Protein AF-A0AAW6RK07-F1 (afdb_monomer)

Organism: NCBI:txid3040346

Solvent-accessible surface area (backbone atoms only — not comparable to full-atom values): 6761 Å² total; per-residue (Å²): 140,88,87,86,73,62,69,72,60,38,51,48,58,51,49,52,55,50,52,54,49,49,47,38,41,78,73,67,64,26,45,81,47,91,71,74,58,63,42,49,58,70,42,35,43,75,68,59,44,40,85,84,46,55,89,81,49,53,77,46,78,77,80,94,64,94,70,90,70,77,66,28,27,45,43,83,47,64,61,40,56,61,61,48,72,57,64,94,61,86,77,60,72,88,67,55,85,80,45,76,42,65,90,70,86,101

Secondary structure (DSSP, 8-state):
------THHHHHHHHHHHHHHHHHHHTS-PEE----SEEEHHHHHHTT-TTTTGGGS-EE--TT--S-PPPEEE-SSTHHHHHGGGTT----GGGPSP-EE-----

Foldseek 3Di:
DDDDDDDPRVVVVVVVLVVVVCCCVVPVPADEDDFDQKDAVVLCVVVPCPDPPPVVWAWDDDPDDDDDDGTMTGDPDPCSRVVCVQPPHDDDPVCPPHHHDYDDDD

Sequence (106 aa):
RFAFLRGPAARLHRALAQFMLDVQTQQHGYTECYTPYIVNDRALRGTGQLPKFEADLFAARKGGQEGQAEPMYLIPTAEVPLTNYVQGEILAEASLPLKLTAHSPC

pLDDT: mean 93.74, std 9.03, range [56.56, 98.88]

Mean predicted aligned error: 4.02 Å

Structure (mmCIF, N/CA/C/O backbone):
data_AF-A0AAW6RK07-F1
#
_entry.id   AF-A0AAW6RK07-F1
#
loop_
_atom_site.group_PDB
_atom_site.id
_atom_site.type_symbol
_atom_site.label_atom_id
_atom_site.label_alt_id
_atom_site.label_comp_id
_atom_site.label_asym_id
_atom_site.label_entity_id
_atom_site.label_seq_id
_atom_site.pdbx_PDB_ins_code
_atom_site.Cartn_x
_atom_site.Cartn_y
_atom_site.Cartn_z
_atom_site.occupancy
_atom_site.B_iso_or_equiv
_atom_site.auth_seq_id
_atom_site.auth_comp_id
_atom_site.auth_asym_id
_atom_site.auth_atom_id
_atom_site.pdbx_PDB_model_num
ATOM 1 N N . ARG A 1 1 ? 17.563 7.960 -6.643 1.00 90.75 1 ARG A N 1
ATOM 2 C CA . ARG A 1 1 ? 18.078 6.934 -7.591 1.00 90.75 1 ARG A CA 1
ATOM 3 C C . ARG A 1 1 ? 16.866 6.411 -8.354 1.00 90.75 1 ARG A C 1
ATOM 5 O O . ARG A 1 1 ? 15.865 6.192 -7.697 1.00 90.75 1 ARG A O 1
ATOM 12 N N . PHE A 1 2 ? 16.913 6.268 -9.680 1.00 96.44 2 PHE A N 1
ATOM 13 C CA . PHE A 1 2 ? 15.741 5.914 -10.502 1.00 96.44 2 PHE A CA 1
ATOM 14 C C . PHE A 1 2 ? 16.086 4.807 -11.504 1.00 96.44 2 PHE A C 1
ATOM 16 O O . PHE A 1 2 ? 17.258 4.636 -11.840 1.00 96.44 2 PHE A O 1
ATOM 23 N N . ALA A 1 3 ? 15.074 4.083 -11.989 1.00 97.38 3 ALA A N 1
ATOM 24 C CA . ALA A 1 3 ? 15.208 3.042 -13.007 1.00 97.38 3 ALA A CA 1
ATOM 25 C C . ALA A 1 3 ? 14.138 3.195 -14.098 1.00 97.38 3 ALA A C 1
ATOM 27 O O . ALA A 1 3 ? 13.037 3.675 -13.836 1.00 97.38 3 ALA A O 1
ATOM 28 N N . PHE A 1 4 ? 14.460 2.758 -15.318 1.00 98.12 4 PHE A N 1
ATOM 29 C CA . PHE A 1 4 ? 13.539 2.738 -16.454 1.00 98.12 4 PHE A CA 1
ATOM 30 C C . PHE A 1 4 ? 13.479 1.323 -17.036 1.00 98.12 4 PHE A C 1
ATOM 32 O O . PHE A 1 4 ? 14.480 0.808 -17.535 1.00 98.12 4 PHE A O 1
ATOM 39 N N . LEU A 1 5 ? 12.310 0.684 -16.963 1.00 98.31 5 LEU A N 1
ATOM 40 C CA . LEU A 1 5 ? 12.091 -0.681 -17.445 1.00 98.31 5 LEU A CA 1
ATOM 41 C C . LEU A 1 5 ? 11.244 -0.666 -18.721 1.00 98.31 5 LEU A C 1
ATOM 43 O O . LEU A 1 5 ? 10.272 0.079 -18.820 1.00 98.31 5 LEU A O 1
ATOM 47 N N . ARG A 1 6 ? 11.567 -1.538 -19.683 1.00 98.50 6 ARG A N 1
ATOM 48 C CA . ARG A 1 6 ? 10.778 -1.723 -20.913 1.00 98.50 6 ARG A CA 1
ATOM 49 C C . ARG A 1 6 ? 10.675 -3.191 -21.319 1.00 98.50 6 ARG A C 1
ATOM 51 O O . ARG A 1 6 ? 11.515 -4.008 -20.943 1.00 98.50 6 ARG A O 1
ATOM 58 N N . GLY A 1 7 ? 9.662 -3.519 -22.119 1.00 98.56 7 GLY A N 1
ATOM 59 C CA . GLY A 1 7 ? 9.488 -4.857 -22.687 1.00 98.56 7 GLY A CA 1
ATOM 60 C C . GLY A 1 7 ? 9.300 -5.952 -21.620 1.00 98.56 7 GLY A C 1
ATOM 61 O O . GLY A 1 7 ? 8.613 -5.717 -20.621 1.00 98.56 7 GLY A O 1
ATOM 62 N N . PRO A 1 8 ? 9.895 -7.147 -21.803 1.00 98.69 8 PRO A N 1
ATOM 63 C CA . PRO A 1 8 ? 9.715 -8.280 -20.893 1.00 98.69 8 PRO A CA 1
ATOM 64 C C . PRO A 1 8 ? 10.077 -7.998 -19.427 1.00 98.69 8 PRO A C 1
ATOM 66 O O . PRO A 1 8 ? 9.402 -8.506 -18.538 1.00 98.69 8 PRO A O 1
ATOM 69 N N . ALA A 1 9 ? 11.072 -7.145 -19.157 1.00 98.62 9 ALA A N 1
ATOM 70 C CA . ALA A 1 9 ? 11.462 -6.793 -17.789 1.00 98.62 9 ALA A CA 1
ATOM 71 C C . ALA A 1 9 ? 10.369 -5.994 -17.054 1.00 98.62 9 ALA A C 1
ATOM 73 O O . ALA A 1 9 ? 10.019 -6.316 -15.922 1.00 98.62 9 ALA A O 1
ATOM 74 N N . ALA A 1 10 ? 9.764 -5.001 -17.720 1.00 98.75 10 ALA A N 1
ATOM 75 C CA . ALA A 1 10 ? 8.635 -4.251 -17.160 1.00 98.75 10 ALA A CA 1
ATOM 76 C C . ALA A 1 10 ? 7.400 -5.147 -16.959 1.00 98.75 10 ALA A C 1
ATOM 78 O O . ALA A 1 10 ? 6.678 -5.014 -15.969 1.00 98.75 10 ALA A O 1
ATOM 79 N N . ARG A 1 11 ? 7.171 -6.099 -17.877 1.00 98.75 11 ARG A N 1
ATOM 80 C CA . ARG A 1 11 ? 6.104 -7.099 -17.736 1.00 98.75 11 ARG A CA 1
ATOM 81 C C . ARG A 1 11 ? 6.331 -7.989 -16.515 1.00 98.75 11 ARG A C 1
ATOM 83 O O . ARG A 1 11 ? 5.378 -8.212 -15.778 1.00 98.75 11 ARG A O 1
ATOM 90 N N . LEU A 1 12 ? 7.556 -8.470 -16.301 1.00 98.81 12 LEU A N 1
ATOM 91 C CA . LEU A 1 12 ? 7.898 -9.301 -15.146 1.00 98.81 12 LEU A CA 1
ATOM 92 C C . LEU A 1 12 ? 7.738 -8.532 -13.829 1.00 98.81 12 LEU A C 1
ATOM 94 O O . LEU A 1 12 ? 7.127 -9.060 -12.908 1.00 98.81 12 LEU A O 1
ATOM 98 N N . HIS A 1 13 ? 8.197 -7.277 -13.766 1.00 98.81 13 HIS A N 1
ATOM 99 C CA . HIS A 1 13 ? 7.987 -6.406 -12.602 1.00 98.81 13 HIS A CA 1
ATOM 100 C C . HIS A 1 13 ? 6.500 -6.318 -12.226 1.00 98.81 13 HIS A C 1
ATOM 102 O O . HIS A 1 13 ? 6.127 -6.551 -11.079 1.00 98.81 13 HIS A O 1
ATOM 108 N N . ARG A 1 14 ? 5.627 -6.048 -13.207 1.00 98.81 14 ARG A N 1
ATOM 109 C CA . ARG A 1 14 ? 4.176 -6.033 -12.981 1.00 98.81 14 ARG A CA 1
ATOM 110 C C . ARG A 1 14 ? 3.638 -7.406 -12.573 1.00 98.81 14 ARG A C 1
ATOM 112 O O . ARG A 1 14 ? 2.831 -7.472 -11.659 1.00 98.81 14 ARG A O 1
ATOM 119 N N . ALA A 1 15 ? 4.068 -8.487 -13.225 1.00 98.75 15 ALA A N 1
ATOM 120 C CA . ALA A 1 15 ? 3.594 -9.838 -12.919 1.00 98.75 15 ALA A CA 1
ATOM 121 C C . ALA A 1 15 ? 3.927 -10.267 -11.481 1.00 98.75 15 ALA A C 1
ATOM 123 O O . ALA A 1 15 ? 3.087 -10.877 -10.830 1.00 98.75 15 ALA A O 1
ATOM 124 N N . LEU A 1 16 ? 5.109 -9.902 -10.973 1.00 98.88 16 LEU A N 1
ATOM 125 C CA . LEU A 1 16 ? 5.496 -10.161 -9.584 1.00 98.88 16 LEU A CA 1
ATOM 126 C C . LEU A 1 16 ? 4.569 -9.449 -8.596 1.00 98.88 16 LEU A C 1
ATOM 128 O O . LEU A 1 16 ? 4.063 -10.091 -7.682 1.00 98.88 16 LEU A O 1
ATOM 132 N N . ALA A 1 17 ? 4.297 -8.158 -8.807 1.00 98.75 17 ALA A N 1
ATOM 133 C CA . ALA A 1 17 ? 3.385 -7.401 -7.950 1.00 98.75 17 ALA A CA 1
ATOM 134 C C . ALA A 1 17 ? 1.963 -7.990 -7.943 1.00 98.75 17 ALA A C 1
ATOM 136 O O . ALA A 1 17 ? 1.355 -8.112 -6.884 1.00 98.75 17 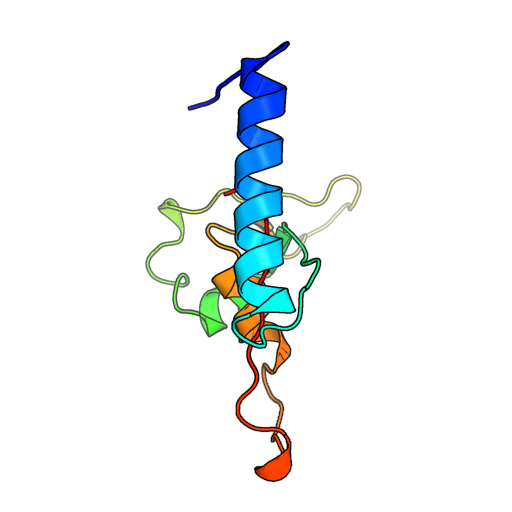ALA A O 1
ATOM 137 N N . GLN A 1 18 ? 1.448 -8.388 -9.111 1.00 98.88 18 GLN A N 1
ATOM 138 C CA . GLN A 1 18 ? 0.126 -9.019 -9.221 1.00 98.88 18 GLN A CA 1
ATOM 139 C C . GLN A 1 18 ? 0.082 -10.372 -8.505 1.00 98.88 18 GLN A C 1
ATOM 141 O O . GLN A 1 18 ? -0.805 -10.594 -7.695 1.00 98.88 18 GLN A O 1
ATOM 146 N N . PHE A 1 19 ? 1.087 -11.229 -8.716 1.00 98.81 19 PHE A N 1
ATOM 147 C CA . PHE A 1 19 ? 1.193 -12.508 -8.010 1.00 98.81 19 PHE A CA 1
ATOM 148 C C . PHE A 1 19 ? 1.219 -12.328 -6.485 1.00 98.81 19 PHE A C 1
ATOM 150 O O . PHE A 1 19 ? 0.543 -13.058 -5.766 1.00 98.81 19 PHE A O 1
ATOM 157 N N . MET A 1 20 ? 1.982 -11.351 -5.986 1.00 98.88 20 MET A N 1
ATOM 158 C CA . MET A 1 20 ? 2.046 -11.062 -4.552 1.00 98.88 20 MET A CA 1
ATOM 159 C C . MET A 1 20 ? 0.682 -10.641 -4.001 1.00 98.88 20 MET A C 1
ATOM 161 O O . MET A 1 20 ? 0.273 -11.173 -2.972 1.00 98.88 20 MET A O 1
ATOM 165 N N . LEU A 1 21 ? -0.025 -9.730 -4.677 1.00 98.75 21 LEU A N 1
ATOM 166 C CA . LEU A 1 21 ? -1.369 -9.312 -4.270 1.00 98.75 21 LEU A CA 1
ATOM 167 C C . LEU A 1 21 ? -2.348 -10.487 -4.280 1.00 98.75 21 LEU A C 1
ATOM 169 O O . LEU A 1 21 ? -2.993 -10.727 -3.264 1.00 98.75 21 LEU A O 1
ATOM 173 N N . ASP A 1 22 ? -2.386 -11.263 -5.366 1.00 98.88 22 ASP A N 1
ATOM 174 C CA . ASP A 1 22 ? -3.268 -12.425 -5.509 1.00 98.88 22 ASP A CA 1
ATOM 175 C C . ASP A 1 22 ? -3.064 -13.442 -4.383 1.00 98.88 22 ASP A C 1
ATOM 177 O O . ASP A 1 22 ? -4.028 -13.945 -3.809 1.00 98.88 22 ASP A O 1
ATOM 181 N N . VAL A 1 23 ? -1.814 -13.729 -4.010 1.00 98.88 23 VAL A N 1
ATOM 182 C CA . VAL A 1 23 ? -1.524 -14.635 -2.890 1.00 98.88 23 VAL A CA 1
ATOM 183 C C . VAL A 1 23 ? -2.077 -14.076 -1.578 1.00 98.88 23 VAL A C 1
ATOM 185 O O . VAL A 1 23 ? -2.744 -14.797 -0.833 1.00 98.88 23 VAL A O 1
ATOM 188 N N . GLN A 1 24 ? -1.843 -12.795 -1.282 1.00 98.88 24 GLN A N 1
ATOM 189 C CA . GLN A 1 24 ? -2.304 -12.212 -0.020 1.00 98.88 24 GLN A CA 1
ATOM 190 C C . GLN A 1 24 ? -3.832 -12.140 0.065 1.00 98.88 24 GLN A C 1
ATOM 192 O O . GLN A 1 24 ? -4.402 -12.426 1.122 1.00 98.88 24 GLN A O 1
ATOM 197 N N . THR A 1 25 ? -4.501 -11.794 -1.033 1.00 98.75 25 THR A N 1
ATOM 198 C CA . THR A 1 25 ? -5.952 -11.578 -1.053 1.00 98.75 25 THR A CA 1
ATOM 199 C C . THR A 1 25 ? -6.726 -12.883 -1.166 1.00 98.75 25 THR A C 1
ATOM 201 O O . THR A 1 25 ? -7.664 -13.108 -0.403 1.00 98.75 25 THR A O 1
ATOM 204 N N . GLN A 1 26 ? -6.305 -13.790 -2.048 1.00 98.75 26 GLN A N 1
ATOM 205 C CA . GLN A 1 26 ? -7.042 -15.024 -2.330 1.00 98.75 26 GLN A CA 1
ATOM 206 C C . GLN A 1 26 ? -6.723 -16.147 -1.338 1.00 98.75 26 GLN A C 1
ATOM 208 O O . GLN A 1 26 ? -7.554 -17.029 -1.138 1.00 98.75 26 GLN A O 1
ATOM 213 N N . GLN A 1 27 ? -5.533 -16.142 -0.723 1.00 98.69 27 GLN A N 1
ATOM 214 C CA . GLN A 1 27 ? -5.077 -17.256 0.123 1.00 98.69 27 GLN A CA 1
ATOM 215 C C . GLN A 1 27 ? -4.861 -16.853 1.580 1.00 98.69 27 GLN A C 1
ATOM 217 O O . GLN A 1 27 ? -5.121 -17.649 2.479 1.00 98.69 27 GLN A O 1
ATOM 222 N N . HIS A 1 28 ? -4.400 -15.628 1.844 1.00 98.75 28 HIS A N 1
ATOM 223 C CA . HIS A 1 28 ? -4.089 -15.192 3.207 1.00 98.75 28 HIS A CA 1
ATOM 224 C C . HIS A 1 28 ? -5.163 -14.296 3.830 1.00 98.75 28 HIS A C 1
ATOM 226 O O . HIS A 1 28 ? -5.013 -13.912 4.988 1.00 98.75 28 HIS A O 1
ATOM 232 N N . GLY A 1 29 ? -6.253 -13.981 3.127 1.00 98.38 29 GLY A N 1
ATOM 233 C CA . GLY A 1 29 ? -7.382 -13.228 3.683 1.00 98.38 29 GLY A CA 1
ATOM 234 C C . GLY A 1 29 ? -7.064 -11.763 3.987 1.00 98.38 29 GLY A C 1
ATOM 235 O O . GLY A 1 29 ? -7.568 -11.226 4.971 1.00 98.38 29 GLY A O 1
ATOM 236 N N . TYR A 1 30 ? -6.187 -11.138 3.200 1.00 98.88 30 TYR A N 1
ATOM 237 C CA . TYR A 1 30 ? -6.003 -9.688 3.217 1.00 98.88 30 TYR A CA 1
ATOM 238 C C . TYR A 1 30 ? -7.008 -9.004 2.287 1.00 98.88 30 TYR A C 1
ATOM 240 O O . TYR A 1 30 ? -7.255 -9.459 1.175 1.00 98.88 30 TYR A O 1
ATOM 248 N N . THR A 1 31 ? -7.532 -7.864 2.713 1.00 98.75 31 THR A N 1
ATOM 249 C CA . THR A 1 31 ? -8.311 -6.959 1.870 1.00 98.75 31 THR A CA 1
ATOM 250 C C . THR A 1 31 ? -7.361 -6.067 1.081 1.00 98.75 31 THR A C 1
ATOM 252 O O . THR A 1 31 ? -6.498 -5.402 1.657 1.00 98.75 31 THR A O 1
ATOM 255 N N . GLU A 1 32 ? -7.516 -6.044 -0.240 1.00 98.75 32 GLU A N 1
ATOM 256 C CA . GLU A 1 32 ? -6.744 -5.158 -1.109 1.00 98.75 32 GLU A CA 1
ATOM 257 C C . GLU A 1 32 ? -7.208 -3.706 -0.966 1.00 98.75 32 GLU A C 1
ATOM 259 O O . GLU A 1 32 ? -8.405 -3.416 -0.945 1.00 98.75 32 GLU A O 1
ATOM 264 N N . CYS A 1 33 ? -6.259 -2.779 -0.873 1.00 98.62 33 CYS A N 1
ATOM 265 C CA . CYS A 1 33 ? -6.519 -1.353 -0.746 1.00 98.62 33 CYS A CA 1
ATOM 266 C C . CYS A 1 33 ? -5.688 -0.562 -1.755 1.00 98.62 33 CYS A C 1
ATOM 268 O O . CYS A 1 33 ? -4.477 -0.746 -1.877 1.00 98.62 33 CYS A O 1
ATOM 270 N N . TYR A 1 34 ? -6.330 0.394 -2.420 1.00 98.44 34 TYR A N 1
ATOM 271 C CA . TYR A 1 34 ? -5.638 1.447 -3.153 1.00 98.44 34 TYR A CA 1
ATOM 272 C C . TYR A 1 34 ? -5.503 2.673 -2.247 1.00 98.44 34 TYR A C 1
ATOM 274 O O . TYR A 1 34 ? -6.507 3.218 -1.787 1.00 98.44 34 TYR A O 1
ATOM 282 N N . THR A 1 35 ? -4.271 3.094 -1.963 1.00 97.69 35 THR A N 1
ATOM 283 C CA . THR A 1 35 ? -3.976 4.126 -0.959 1.00 97.69 35 THR A CA 1
ATOM 284 C C . THR A 1 35 ? -3.356 5.386 -1.572 1.00 97.69 35 THR A C 1
ATOM 286 O O . THR A 1 35 ? -2.732 5.318 -2.634 1.00 97.69 35 THR A O 1
ATOM 289 N N . PRO A 1 36 ? -3.490 6.559 -0.922 1.00 97.00 36 PRO A N 1
ATOM 290 C CA . PRO A 1 36 ? -2.770 7.761 -1.331 1.00 97.00 36 PRO A CA 1
ATOM 291 C C . PRO A 1 36 ? -1.251 7.585 -1.212 1.00 97.00 36 PRO A C 1
ATOM 293 O O . PRO A 1 36 ? -0.758 7.075 -0.209 1.00 97.00 36 PRO A O 1
ATOM 296 N N . TYR A 1 37 ? -0.503 8.081 -2.202 1.00 97.25 37 TYR A N 1
ATOM 297 C CA . TYR A 1 37 ? 0.969 8.099 -2.163 1.00 97.25 37 TYR A CA 1
ATOM 298 C C . TYR A 1 37 ? 1.541 9.390 -1.584 1.00 97.25 37 TYR A C 1
ATOM 300 O O . TYR A 1 37 ? 2.744 9.475 -1.367 1.00 97.25 37 TYR A O 1
ATOM 308 N N . ILE A 1 38 ? 0.690 10.391 -1.352 1.00 95.81 38 ILE A N 1
ATOM 309 C CA . ILE A 1 38 ? 1.047 11.639 -0.687 1.00 95.81 38 ILE A CA 1
ATOM 310 C C . 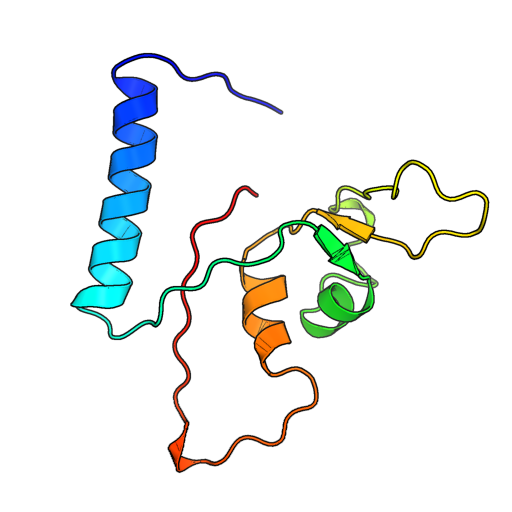ILE A 1 38 ? 0.189 11.753 0.571 1.00 95.81 38 ILE A C 1
ATOM 312 O O . ILE A 1 38 ? -1.037 11.653 0.488 1.00 95.81 38 ILE A O 1
ATOM 316 N N . VAL A 1 39 ? 0.826 11.972 1.716 1.00 95.06 39 VAL A N 1
ATOM 317 C CA . VAL A 1 39 ? 0.183 12.070 3.032 1.00 95.06 39 VAL A CA 1
ATOM 318 C C . VAL A 1 39 ? 0.617 13.338 3.763 1.00 95.06 39 VAL A C 1
ATOM 320 O O . VAL A 1 39 ? 1.657 13.920 3.453 1.00 95.06 39 VAL A O 1
ATOM 323 N N . ASN A 1 40 ? -0.186 13.765 4.734 1.00 93.19 40 ASN A N 1
ATOM 324 C CA . ASN A 1 40 ? 0.161 14.868 5.628 1.00 93.19 40 ASN A CA 1
ATOM 325 C C . ASN A 1 40 ? 1.095 14.405 6.762 1.00 93.19 40 ASN A C 1
ATOM 327 O O . ASN A 1 40 ? 1.332 13.210 6.965 1.00 93.19 40 ASN A O 1
ATOM 331 N N . ASP A 1 41 ? 1.615 15.362 7.528 1.00 92.75 41 ASP A N 1
ATOM 332 C CA . ASP A 1 41 ? 2.501 15.086 8.662 1.00 92.75 41 ASP A CA 1
ATOM 333 C C . ASP A 1 41 ? 1.812 14.268 9.771 1.00 92.75 41 ASP A C 1
ATOM 335 O O . ASP A 1 41 ? 2.448 13.424 10.405 1.00 92.75 41 ASP A O 1
ATOM 339 N N . ARG A 1 42 ? 0.503 14.463 9.978 1.00 93.75 42 ARG A N 1
ATOM 340 C CA . ARG A 1 42 ? -0.295 13.719 10.962 1.00 93.75 42 ARG A CA 1
ATOM 341 C C . ARG A 1 42 ? -0.232 12.209 10.732 1.00 93.75 42 ARG A C 1
ATOM 343 O O . ARG A 1 42 ? -0.083 11.470 11.705 1.00 93.75 42 ARG A O 1
ATOM 350 N N . ALA A 1 43 ? -0.311 11.753 9.482 1.00 94.88 43 ALA A N 1
ATOM 351 C CA . ALA A 1 43 ? -0.201 10.331 9.159 1.00 94.88 43 ALA A CA 1
ATOM 352 C C . ALA A 1 43 ? 1.189 9.774 9.519 1.00 94.88 43 ALA A C 1
ATOM 354 O O . ALA A 1 43 ? 1.297 8.735 10.167 1.00 94.88 43 ALA A O 1
ATOM 355 N N . LEU A 1 44 ? 2.254 10.507 9.179 1.00 95.25 44 LEU A N 1
ATOM 356 C CA . LEU A 1 44 ? 3.644 10.117 9.455 1.00 95.25 44 LEU A CA 1
ATOM 357 C C . LEU A 1 44 ? 4.008 10.144 10.942 1.00 95.25 44 LEU A C 1
ATOM 359 O O . LEU A 1 44 ? 4.883 9.401 11.380 1.00 95.25 44 LEU A O 1
ATOM 363 N N . ARG A 1 45 ? 3.353 10.994 11.737 1.00 95.00 45 ARG A N 1
ATOM 364 C CA . ARG A 1 45 ? 3.452 10.942 13.204 1.00 95.00 45 ARG A CA 1
ATOM 365 C C . ARG A 1 45 ? 2.739 9.710 13.756 1.00 95.00 45 ARG A C 1
ATOM 367 O O . ARG A 1 45 ? 3.247 9.097 14.687 1.00 95.00 45 ARG A O 1
ATOM 374 N N . GLY A 1 46 ? 1.602 9.334 13.164 1.00 93.50 46 GLY A N 1
ATOM 375 C CA . GLY A 1 46 ? 0.829 8.149 13.548 1.00 93.50 46 GLY A CA 1
ATOM 376 C C . GLY A 1 46 ? 1.614 6.840 13.429 1.00 93.50 46 GLY A C 1
ATOM 377 O O . GLY A 1 46 ? 1.466 5.967 14.276 1.00 93.50 46 GLY A O 1
ATOM 378 N N . THR A 1 47 ? 2.494 6.735 12.431 1.00 95.81 47 THR A N 1
ATOM 379 C CA . THR A 1 47 ? 3.361 5.563 12.194 1.00 95.81 47 THR A CA 1
ATOM 380 C C . THR A 1 47 ? 4.830 5.779 12.587 1.00 95.81 47 THR A C 1
ATOM 382 O O . THR A 1 47 ? 5.674 4.926 12.331 1.00 95.81 47 THR A O 1
ATOM 385 N N . GLY A 1 48 ? 5.155 6.896 13.246 1.00 93.69 48 GLY A N 1
ATOM 386 C CA . GLY A 1 48 ? 6.450 7.116 13.900 1.00 93.69 48 GLY A CA 1
ATOM 387 C C . GLY A 1 48 ? 7.605 7.606 13.018 1.00 93.69 48 GLY A C 1
ATOM 388 O O . GLY A 1 48 ? 8.720 7.759 13.522 1.00 93.69 48 GLY A O 1
ATOM 389 N N . GLN A 1 49 ? 7.384 7.900 11.733 1.00 92.81 49 GLN A N 1
ATOM 390 C CA . GLN A 1 49 ? 8.412 8.497 10.867 1.00 92.81 49 GLN A CA 1
ATOM 391 C C . GLN A 1 49 ? 8.751 9.918 11.330 1.00 92.81 49 GLN A C 1
ATOM 393 O O . GLN A 1 49 ? 9.919 10.293 11.419 1.00 92.81 49 GLN A O 1
ATOM 398 N N . LEU A 1 50 ? 7.739 10.706 11.692 1.00 92.69 50 LEU A N 1
ATOM 399 C CA . LEU A 1 50 ? 7.942 12.028 12.281 1.00 92.69 50 LEU A CA 1
ATOM 400 C C . LEU A 1 50 ? 7.862 11.979 13.813 1.00 92.69 50 LEU A C 1
ATOM 402 O O . LEU A 1 50 ? 7.054 11.231 14.363 1.00 92.69 50 LEU A O 1
ATOM 406 N N . PRO A 1 51 ? 8.655 12.811 14.520 1.00 91.69 51 PRO A N 1
ATOM 407 C CA . PRO A 1 51 ? 9.508 13.890 13.992 1.00 91.69 51 PRO A CA 1
ATOM 408 C C . PRO A 1 51 ? 10.951 13.479 13.635 1.00 91.69 51 PRO A C 1
ATOM 410 O O . PRO A 1 51 ? 11.716 14.311 13.165 1.00 91.69 51 PRO A O 1
ATOM 413 N N . LYS A 1 52 ? 11.370 12.237 13.902 1.00 89.50 52 LYS A N 1
ATOM 414 C CA . LYS A 1 52 ? 12.798 11.872 13.920 1.00 89.50 52 LYS A CA 1
ATOM 415 C C . LYS A 1 52 ? 13.420 11.649 12.535 1.00 89.50 52 LYS A C 1
ATOM 417 O O . LYS A 1 52 ? 14.603 11.927 12.366 1.00 89.50 52 LYS A O 1
ATOM 422 N N . PHE A 1 53 ? 12.649 11.147 11.574 1.00 90.25 53 PHE A N 1
ATOM 423 C CA . PHE A 1 53 ? 13.139 10.678 10.272 1.00 90.25 53 PHE A CA 1
ATOM 424 C C . PHE A 1 53 ? 12.682 11.574 9.112 1.00 90.25 53 PHE A C 1
ATOM 426 O O . PHE A 1 53 ? 12.498 11.111 7.993 1.00 90.25 53 PHE A O 1
ATOM 433 N N . GLU A 1 54 ? 12.490 12.873 9.363 1.00 88.50 54 GLU A N 1
ATOM 434 C CA . GLU A 1 54 ? 12.038 13.826 8.337 1.00 88.50 54 GLU A CA 1
ATOM 435 C C . GLU A 1 54 ? 12.991 13.896 7.134 1.00 88.50 54 GLU A C 1
ATOM 437 O O . GLU A 1 54 ? 12.544 13.971 5.993 1.00 88.50 54 GLU A O 1
ATOM 442 N N . ALA A 1 55 ? 14.302 13.806 7.378 1.00 88.62 55 ALA A N 1
ATOM 443 C CA . ALA A 1 55 ? 15.325 13.862 6.333 1.00 88.62 55 ALA A CA 1
ATOM 444 C C . ALA A 1 55 ? 15.282 12.674 5.352 1.00 88.62 55 ALA A C 1
ATOM 446 O O . ALA A 1 55 ? 15.818 12.784 4.249 1.00 88.62 55 ALA A O 1
ATOM 447 N N . ASP A 1 56 ? 14.638 11.567 5.734 1.00 89.12 56 ASP A N 1
ATOM 448 C CA . ASP A 1 56 ? 14.487 10.377 4.892 1.00 89.12 56 ASP A CA 1
ATOM 449 C C . ASP A 1 56 ? 13.259 10.472 3.964 1.00 89.12 56 ASP A C 1
ATOM 451 O O . ASP A 1 56 ? 13.054 9.613 3.106 1.00 89.12 56 ASP A O 1
ATOM 455 N N . LEU A 1 57 ? 12.433 11.515 4.115 1.00 90.50 57 LEU A N 1
ATOM 456 C CA . LEU A 1 57 ? 11.184 11.695 3.379 1.00 90.50 57 LEU A CA 1
ATOM 457 C C . LEU A 1 57 ? 11.337 12.669 2.207 1.00 90.50 57 LEU A C 1
ATOM 459 O O . LEU A 1 57 ? 12.009 13.697 2.288 1.00 90.50 57 LEU A O 1
ATOM 463 N N . PHE A 1 58 ? 10.611 12.401 1.121 1.00 92.62 58 PHE A N 1
ATOM 464 C CA . PHE A 1 58 ? 10.453 13.365 0.034 1.00 92.62 58 PHE A CA 1
ATOM 465 C C . PHE A 1 58 ? 9.240 14.262 0.294 1.00 92.62 58 PHE A C 1
ATOM 467 O O . PHE A 1 58 ? 8.094 13.822 0.183 1.00 92.62 58 PHE A O 1
ATOM 474 N N . ALA A 1 59 ? 9.485 15.537 0.601 1.00 90.56 59 ALA A N 1
ATOM 475 C CA . ALA A 1 59 ? 8.427 16.533 0.739 1.00 90.56 59 ALA A CA 1
ATOM 476 C C . ALA A 1 59 ? 7.783 16.858 -0.621 1.00 90.56 59 ALA A C 1
ATOM 478 O O . ALA A 1 59 ? 8.464 17.137 -1.611 1.00 90.56 59 ALA A O 1
ATOM 479 N N . ALA A 1 60 ? 6.456 16.870 -0.653 1.00 86.31 60 ALA A N 1
ATOM 480 C CA . ALA A 1 60 ? 5.644 17.300 -1.777 1.00 86.31 60 ALA A CA 1
ATOM 481 C C . ALA A 1 60 ? 5.039 18.676 -1.474 1.00 86.31 60 ALA A C 1
ATOM 483 O O . ALA A 1 60 ? 4.514 18.922 -0.391 1.00 86.31 60 ALA A O 1
ATOM 484 N N . ARG A 1 61 ? 5.080 19.588 -2.448 1.00 81.25 61 ARG A N 1
ATOM 485 C CA . ARG A 1 61 ? 4.379 20.874 -2.357 1.00 81.25 61 ARG A CA 1
ATOM 486 C C . ARG A 1 61 ? 3.154 20.839 -3.252 1.00 81.25 61 ARG A C 1
ATOM 488 O O . ARG A 1 61 ? 3.254 20.494 -4.428 1.00 81.25 61 ARG A O 1
ATOM 495 N N . LYS A 1 62 ? 2.001 21.217 -2.706 1.00 72.19 62 LYS A N 1
ATOM 496 C CA . LYS A 1 62 ? 0.774 21.368 -3.488 1.00 72.19 62 LYS A CA 1
ATOM 497 C C . LYS A 1 62 ? 0.933 22.556 -4.444 1.00 72.19 62 LYS A C 1
ATOM 499 O O . LYS A 1 62 ? 1.072 23.692 -4.002 1.00 72.19 62 LYS A O 1
ATOM 504 N N . GLY A 1 63 ? 0.955 22.292 -5.749 1.00 71.44 63 GLY A N 1
ATOM 505 C CA . GLY A 1 63 ? 1.017 23.343 -6.768 1.00 71.44 63 GLY A CA 1
ATOM 506 C C . GLY A 1 63 ? -0.293 24.135 -6.853 1.00 71.44 63 GLY A C 1
ATOM 507 O O . GLY A 1 63 ? -1.368 23.570 -6.663 1.00 71.44 63 GLY A O 1
ATOM 508 N N . GLY A 1 64 ? -0.207 25.435 -7.153 1.00 68.81 64 GLY A N 1
ATOM 509 C CA . GLY A 1 64 ? -1.373 26.281 -7.451 1.00 68.81 64 GLY A CA 1
ATOM 510 C C . GLY A 1 64 ? -2.121 26.874 -6.250 1.00 68.81 64 GLY A C 1
ATOM 511 O O . GLY A 1 64 ? -3.168 27.478 -6.452 1.00 68.81 64 GLY A O 1
ATOM 512 N N . GLN A 1 65 ? -1.617 26.731 -5.020 1.00 59.25 65 GLN A N 1
ATOM 513 C CA . GLN A 1 65 ? -2.120 27.484 -3.864 1.00 59.25 65 GLN A CA 1
ATOM 514 C C . GLN A 1 65 ? -1.148 28.608 -3.494 1.00 59.25 65 GLN A C 1
ATOM 516 O O . GLN A 1 65 ? 0.007 28.350 -3.159 1.00 59.25 65 GLN A O 1
ATOM 521 N N . GLU A 1 66 ? -1.627 29.852 -3.541 1.00 56.56 66 GLU A N 1
ATOM 522 C CA . GLU A 1 66 ? -0.962 30.997 -2.918 1.00 56.56 66 GLU A CA 1
ATOM 523 C C . GLU A 1 66 ? -1.220 30.940 -1.403 1.00 56.56 66 GLU A C 1
ATOM 525 O O . GLU A 1 66 ? -2.360 31.062 -0.958 1.00 56.56 66 GLU A O 1
ATOM 530 N N . GLY A 1 67 ? -0.180 30.684 -0.601 1.00 66.12 67 GLY A N 1
ATOM 531 C CA . GLY A 1 67 ? -0.276 30.624 0.863 1.00 66.12 67 GLY A CA 1
ATOM 532 C C . GLY A 1 67 ? 0.621 29.563 1.508 1.00 66.12 67 GLY A C 1
ATOM 533 O O . GLY A 1 67 ? 1.388 28.876 0.834 1.00 66.12 67 GLY A O 1
ATOM 534 N N . GLN A 1 68 ? 0.531 29.431 2.836 1.00 62.31 68 GLN A N 1
ATOM 535 C CA . GLN A 1 68 ? 1.186 28.348 3.577 1.00 62.31 68 GLN A CA 1
ATOM 536 C C . GLN A 1 68 ? 0.445 27.035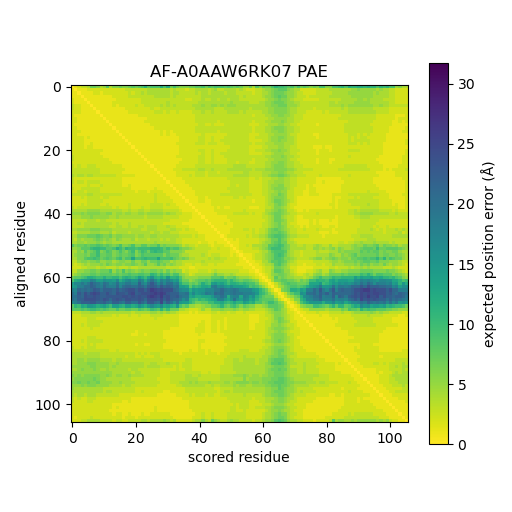 3.294 1.00 62.31 68 GLN A C 1
ATOM 538 O O . GLN A 1 68 ? -0.609 26.774 3.867 1.00 62.31 68 GLN A O 1
ATOM 543 N N . ALA A 1 69 ? 0.967 26.230 2.369 1.00 68.12 69 ALA A N 1
ATOM 544 C CA . ALA A 1 69 ? 0.460 24.883 2.139 1.00 68.12 69 ALA A CA 1
ATOM 545 C C . ALA A 1 69 ? 0.849 23.971 3.311 1.00 68.12 69 ALA A C 1
ATOM 547 O O . ALA A 1 69 ? 1.980 24.040 3.798 1.00 68.12 69 ALA A O 1
ATOM 548 N N . GLU A 1 70 ? -0.072 23.102 3.733 1.00 77.69 70 GLU A N 1
ATOM 549 C CA . GLU A 1 70 ? 0.245 22.052 4.701 1.00 77.69 70 GLU A CA 1
ATOM 550 C C . GLU A 1 70 ? 1.416 21.191 4.191 1.00 77.69 70 GLU A C 1
ATOM 552 O O . GLU A 1 70 ? 1.495 20.911 2.986 1.00 77.69 70 GLU A O 1
ATOM 557 N N . PRO A 1 71 ? 2.339 20.777 5.078 1.00 84.50 71 PRO A N 1
ATOM 558 C CA . PRO A 1 71 ? 3.449 19.924 4.692 1.00 84.50 71 PRO A CA 1
ATOM 559 C C . PRO A 1 71 ? 2.917 18.555 4.260 1.00 84.50 71 PRO A C 1
ATOM 561 O O . PRO A 1 71 ? 2.286 17.834 5.033 1.00 84.50 71 PRO A O 1
ATOM 564 N N . MET A 1 72 ? 3.187 18.207 3.006 1.00 91.50 72 MET A N 1
ATOM 565 C CA . MET A 1 72 ? 2.810 16.937 2.400 1.00 91.50 72 MET A CA 1
ATOM 566 C C . MET A 1 72 ? 4.073 16.149 2.062 1.00 91.50 72 MET A C 1
ATOM 568 O O . MET A 1 72 ? 5.117 16.730 1.766 1.00 91.50 72 MET A O 1
ATOM 572 N N . TYR A 1 73 ? 3.983 14.826 2.077 1.00 94.88 73 TYR A N 1
ATOM 573 C CA . TYR A 1 73 ? 5.124 13.933 1.889 1.00 94.88 73 TYR A CA 1
ATOM 574 C C . TYR A 1 73 ? 4.732 12.750 1.022 1.00 94.88 73 TYR A C 1
ATOM 576 O O . TYR A 1 73 ? 3.626 12.228 1.160 1.00 94.88 73 TYR A O 1
ATOM 584 N N . LEU A 1 74 ? 5.641 12.303 0.158 1.00 96.94 74 LEU A N 1
ATOM 585 C CA . LEU A 1 74 ? 5.516 10.990 -0.463 1.00 96.94 74 LEU A CA 1
ATOM 586 C C . LEU A 1 74 ? 5.672 9.904 0.608 1.00 96.94 74 LEU A C 1
ATOM 588 O O . LEU A 1 74 ? 6.516 10.022 1.499 1.00 96.94 74 LEU A O 1
ATOM 592 N N . ILE A 1 75 ? 4.856 8.856 0.527 1.00 97.38 75 ILE A N 1
ATOM 593 C CA . ILE A 1 75 ? 4.930 7.737 1.469 1.00 97.38 75 ILE A CA 1
ATOM 594 C C . ILE A 1 75 ? 6.264 6.983 1.303 1.00 97.38 75 ILE A C 1
ATOM 596 O O . ILE A 1 75 ? 6.666 6.711 0.173 1.00 97.38 75 ILE A O 1
ATOM 600 N N . PRO A 1 76 ? 6.945 6.604 2.399 1.00 96.75 76 PRO A N 1
ATOM 601 C CA . PRO A 1 76 ? 8.116 5.724 2.339 1.00 96.75 76 PRO A CA 1
ATOM 602 C C . PRO A 1 76 ? 7.734 4.231 2.295 1.00 96.75 76 PRO A C 1
ATOM 604 O O . PRO A 1 76 ? 8.577 3.377 2.041 1.00 96.75 76 PRO A O 1
ATOM 607 N N . THR A 1 77 ? 6.476 3.910 2.614 1.00 97.81 77 THR A N 1
ATOM 608 C CA . THR A 1 77 ? 5.884 2.564 2.616 1.00 97.81 77 THR A CA 1
ATOM 609 C C . THR A 1 77 ? 4.355 2.677 2.658 1.00 97.81 77 THR A C 1
ATOM 611 O O . THR A 1 77 ? 3.818 3.624 3.241 1.00 97.81 77 THR A O 1
ATOM 614 N N . ALA A 1 78 ? 3.638 1.698 2.092 1.00 98.38 78 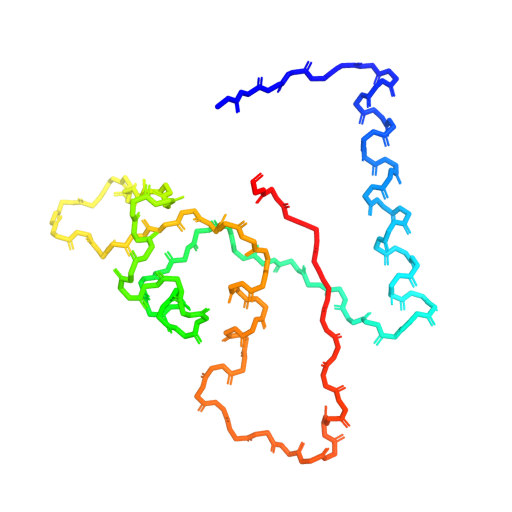ALA A N 1
ATOM 615 C CA . ALA A 1 78 ? 2.179 1.579 2.209 1.00 98.38 78 ALA A CA 1
ATOM 616 C C . ALA A 1 78 ? 1.690 1.448 3.663 1.00 98.38 78 ALA A C 1
ATOM 618 O O . ALA A 1 78 ? 0.524 1.721 3.940 1.00 98.38 78 ALA A O 1
ATOM 619 N N . GLU A 1 79 ? 2.566 1.063 4.594 1.00 98.44 79 GLU A N 1
ATOM 620 C CA . GLU A 1 79 ? 2.264 0.997 6.028 1.00 98.44 79 GLU A 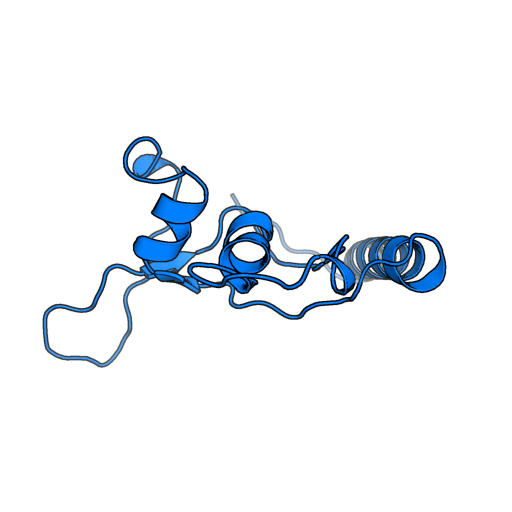CA 1
ATOM 621 C C . GLU A 1 79 ? 1.673 2.311 6.555 1.00 98.44 79 GLU A C 1
ATOM 623 O O . GLU A 1 79 ? 0.721 2.275 7.332 1.00 98.44 79 GLU A O 1
AT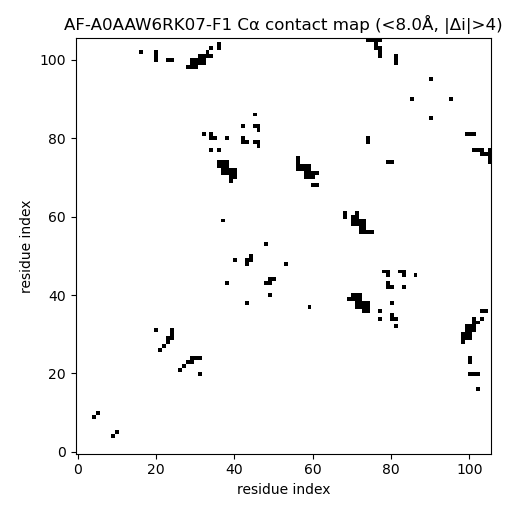OM 628 N N . VAL A 1 80 ? 2.185 3.463 6.098 1.00 98.00 80 VAL A N 1
ATOM 629 C CA . VAL A 1 80 ? 1.737 4.784 6.566 1.00 98.00 80 VAL A CA 1
ATOM 630 C C . VAL A 1 80 ? 0.240 4.991 6.299 1.00 98.00 80 VAL A C 1
ATOM 632 O O . VAL A 1 80 ? -0.510 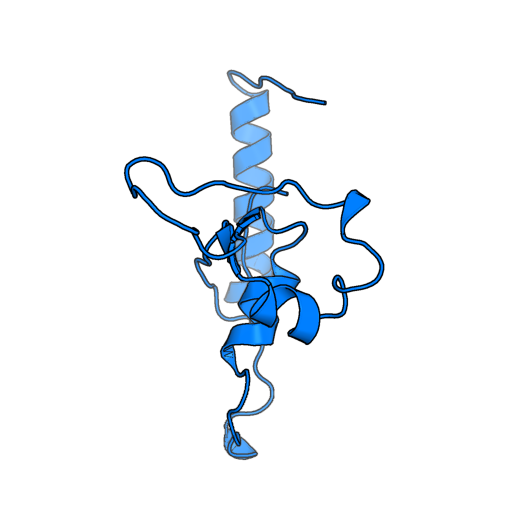5.155 7.265 1.00 98.00 80 VAL A O 1
ATOM 635 N N . PRO A 1 81 ? -0.256 4.959 5.046 1.00 98.12 81 PRO A N 1
ATOM 636 C CA . PRO A 1 81 ? -1.684 5.126 4.796 1.00 98.12 81 PRO A CA 1
ATOM 637 C C . PRO A 1 81 ? -2.532 3.935 5.264 1.00 98.12 81 PRO A C 1
ATOM 639 O O . PRO A 1 81 ? -3.655 4.155 5.705 1.00 98.12 81 PRO A O 1
ATOM 642 N N . LEU A 1 82 ? -2.028 2.694 5.205 1.00 98.50 82 LEU A N 1
ATOM 643 C CA . LEU A 1 82 ? -2.802 1.520 5.636 1.00 98.50 82 LEU A CA 1
ATOM 644 C C . LEU A 1 82 ? -3.064 1.519 7.143 1.00 98.50 82 LEU A C 1
ATOM 646 O O . LEU A 1 82 ? -4.181 1.250 7.568 1.00 98.50 82 LEU A O 1
ATOM 650 N N . THR A 1 83 ? -2.063 1.849 7.957 1.00 98.12 83 THR A N 1
ATOM 651 C CA . THR A 1 83 ? -2.209 1.868 9.421 1.00 98.12 83 THR A CA 1
ATOM 652 C C . THR A 1 83 ? -3.069 3.044 9.869 1.00 98.12 83 THR A C 1
ATOM 654 O O . THR A 1 83 ? -3.899 2.909 10.765 1.00 98.12 83 THR A O 1
ATOM 657 N N . ASN A 1 84 ? -2.928 4.197 9.206 1.00 97.94 84 ASN A N 1
ATOM 658 C CA . ASN A 1 84 ? -3.750 5.367 9.504 1.00 97.94 84 ASN A CA 1
ATOM 659 C C . ASN A 1 84 ? -5.206 5.241 9.016 1.00 97.94 84 ASN A C 1
ATOM 661 O O . ASN A 1 84 ? -6.004 6.117 9.339 1.00 97.94 84 ASN A O 1
ATOM 665 N N . TYR A 1 85 ? -5.582 4.166 8.306 1.00 97.12 85 TYR A N 1
ATOM 666 C CA . TYR A 1 85 ? -6.976 3.898 7.923 1.00 97.12 85 TYR A CA 1
ATOM 667 C C . TYR A 1 85 ? -7.925 3.925 9.129 1.00 97.12 85 TYR A C 1
ATOM 669 O O . TYR A 1 85 ? -9.020 4.460 9.026 1.00 97.12 85 TYR A O 1
ATOM 677 N N . VAL A 1 86 ? -7.469 3.421 10.279 1.00 97.19 86 VAL A N 1
ATOM 678 C CA . VAL A 1 86 ? -8.244 3.370 11.532 1.00 97.19 86 VAL A CA 1
ATOM 679 C C . VAL A 1 86 ? -7.805 4.440 12.541 1.00 97.19 86 VAL A C 1
ATOM 681 O O . VAL A 1 86 ? -8.036 4.315 13.745 1.00 97.19 86 VAL A O 1
ATOM 684 N N . GLN A 1 87 ? -7.110 5.493 12.088 1.00 96.31 87 GLN A N 1
ATOM 685 C CA . GLN A 1 87 ? -6.565 6.514 12.984 1.00 96.31 87 GLN A CA 1
ATOM 686 C C . GLN A 1 87 ? -7.687 7.260 13.718 1.00 96.31 87 GLN A C 1
ATOM 688 O O . GLN A 1 87 ? -8.450 8.016 13.123 1.00 96.31 87 GLN A O 1
ATOM 693 N N . GLY A 1 88 ? -7.707 7.138 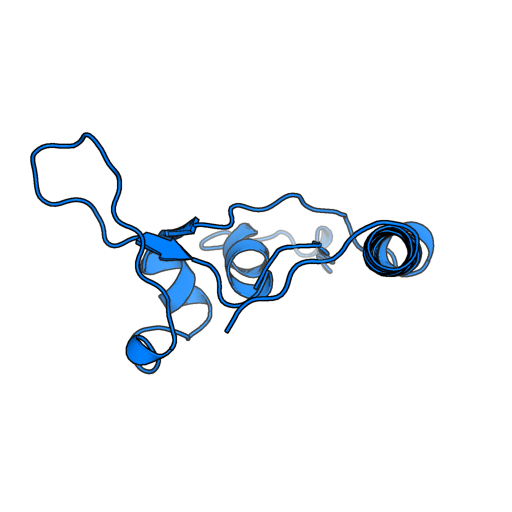15.048 1.00 96.31 88 GLY A N 1
ATOM 694 C CA . GLY A 1 88 ? -8.701 7.804 15.894 1.00 96.31 88 GLY A CA 1
ATOM 695 C C . GLY A 1 88 ? -10.049 7.085 15.960 1.00 96.31 88 GLY A C 1
ATOM 696 O O . GLY A 1 88 ? -10.995 7.647 16.507 1.00 96.31 88 GLY A O 1
ATOM 697 N N . GLU A 1 89 ? -10.141 5.862 15.439 1.00 97.19 89 GLU A N 1
ATOM 698 C CA . GLU A 1 89 ? -11.341 5.035 15.531 1.00 97.19 89 GLU A CA 1
ATOM 699 C C . GLU A 1 89 ? -11.310 4.120 16.764 1.00 97.19 89 GLU A C 1
ATOM 701 O O . GLU A 1 89 ? -10.257 3.639 17.186 1.00 97.19 89 GLU A O 1
ATOM 706 N N . ILE A 1 90 ? -12.490 3.851 17.332 1.00 97.69 90 ILE A N 1
ATOM 707 C CA . ILE A 1 90 ? -12.696 2.775 18.309 1.00 97.69 90 ILE A CA 1
ATOM 708 C C . ILE A 1 90 ? -13.353 1.622 17.556 1.00 97.69 90 ILE A C 1
ATOM 710 O O . ILE A 1 90 ? -14.540 1.678 17.233 1.00 97.69 90 ILE A O 1
ATOM 714 N N . LEU A 1 91 ? -12.571 0.591 17.253 1.00 97.38 91 LEU A N 1
ATOM 715 C CA . LEU A 1 91 ? -13.043 -0.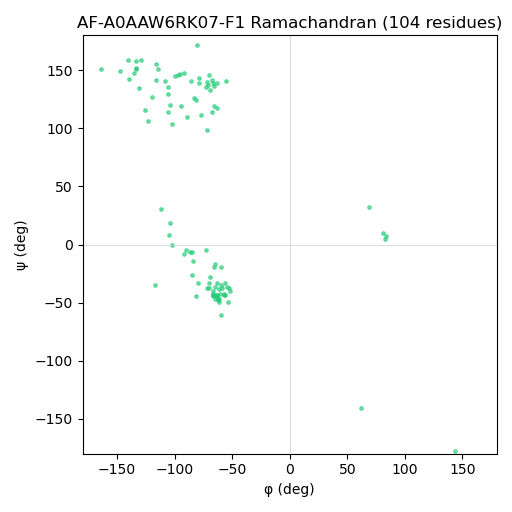561 16.492 1.00 97.38 91 LEU A CA 1
ATOM 716 C C . LEU A 1 91 ? -13.838 -1.520 17.382 1.00 97.38 91 LEU A C 1
ATOM 718 O O . LEU A 1 91 ? -13.485 -1.760 18.537 1.00 97.38 91 LEU A O 1
ATOM 722 N N . ALA A 1 92 ? -14.889 -2.119 16.823 1.00 98.00 92 ALA A N 1
ATOM 723 C CA . ALA A 1 92 ? -15.563 -3.239 17.466 1.00 98.00 92 ALA A CA 1
ATOM 724 C C . ALA A 1 92 ? -14.662 -4.480 17.414 1.00 98.00 92 ALA A C 1
ATOM 726 O O . ALA A 1 92 ? -14.115 -4.791 16.357 1.00 98.00 92 ALA A O 1
ATOM 727 N N . GLU A 1 93 ? -14.571 -5.239 18.508 1.00 97.94 93 GLU A N 1
ATOM 728 C CA . GLU A 1 93 ? -13.748 -6.458 18.574 1.00 97.94 93 GLU A CA 1
ATOM 729 C C . GLU A 1 93 ? -14.096 -7.459 17.459 1.00 97.94 93 GLU A C 1
ATOM 731 O O . GLU A 1 93 ? -13.208 -8.045 16.852 1.00 97.94 93 GLU A O 1
ATOM 736 N N . ALA A 1 94 ? -15.380 -7.564 17.101 1.00 97.81 94 ALA A N 1
ATOM 737 C CA . ALA A 1 94 ? -15.856 -8.436 16.026 1.00 97.81 94 ALA A CA 1
ATOM 738 C C . ALA A 1 94 ? -15.353 -8.055 14.615 1.00 97.81 94 ALA A C 1
ATOM 740 O O . ALA A 1 94 ? -15.448 -8.871 13.703 1.00 97.81 94 ALA A O 1
ATOM 741 N N . SER A 1 95 ? -14.839 -6.835 14.416 1.00 96.31 95 SER A N 1
ATOM 742 C CA . SER A 1 95 ? -14.196 -6.422 13.156 1.00 96.31 95 SER A CA 1
ATOM 743 C C . SER A 1 95 ? -12.714 -6.804 13.078 1.00 96.31 95 SER A C 1
ATOM 745 O O . SER A 1 95 ? -12.087 -6.618 12.036 1.00 96.31 95 SER A O 1
ATOM 747 N N . LEU A 1 96 ? -12.144 -7.335 14.164 1.00 97.81 96 LEU A N 1
ATOM 748 C CA . LEU A 1 96 ? -10.748 -7.745 14.235 1.00 97.81 96 LEU A CA 1
ATOM 749 C C . LEU A 1 96 ? -10.594 -9.250 13.936 1.00 97.81 96 LEU A C 1
ATOM 751 O O . LEU A 1 96 ? -11.457 -10.045 14.308 1.00 97.81 96 LEU A O 1
ATOM 755 N N . PRO A 1 97 ? -9.476 -9.669 13.310 1.00 97.38 97 PRO A N 1
ATOM 756 C CA . PRO A 1 97 ? -8.368 -8.837 12.838 1.00 97.38 97 PRO A CA 1
ATOM 757 C C . PRO A 1 97 ? -8.676 -8.123 11.510 1.00 97.38 97 PRO A C 1
ATOM 759 O O . PRO A 1 97 ? -9.170 -8.736 10.566 1.00 97.38 97 PRO A O 1
ATOM 762 N N . LEU A 1 98 ? -8.270 -6.853 11.399 1.00 98.00 98 LEU A N 1
ATOM 763 C CA . LEU A 1 98 ? -8.182 -6.172 10.106 1.00 98.00 98 LEU A CA 1
ATOM 764 C C . LEU A 1 98 ? -6.873 -6.557 9.418 1.00 98.00 98 LEU A C 1
ATOM 766 O O . LEU A 1 98 ? -5.787 -6.385 9.971 1.00 98.00 98 LEU A O 1
ATOM 770 N N . LYS A 1 99 ? -6.977 -7.072 8.195 1.00 98.56 99 LYS A N 1
ATOM 771 C CA . LYS A 1 99 ? -5.834 -7.489 7.381 1.00 98.56 99 LYS A CA 1
ATOM 772 C C . LYS A 1 99 ? -5.887 -6.731 6.069 1.00 98.56 99 LYS A C 1
ATOM 774 O O . LYS A 1 99 ? -6.731 -7.029 5.236 1.00 98.56 99 LYS A O 1
ATOM 779 N N . LEU A 1 100 ? -5.011 -5.747 5.892 1.00 98.69 100 LEU A N 1
ATOM 780 C CA . LEU A 1 100 ? -4.995 -4.882 4.709 1.00 98.69 100 LEU A CA 1
ATOM 781 C C . LEU A 1 100 ? -3.692 -5.063 3.927 1.00 98.69 100 LEU A C 1
ATOM 783 O O . LEU A 1 100 ? -2.628 -5.231 4.524 1.00 98.69 100 LEU A O 1
ATOM 787 N N . THR A 1 101 ? -3.765 -5.040 2.600 1.00 98.81 101 THR A N 1
ATOM 788 C CA . THR A 1 101 ? -2.595 -5.099 1.716 1.00 98.81 101 THR A CA 1
ATOM 789 C C . THR A 1 101 ? -2.718 -4.076 0.594 1.00 98.81 101 THR A C 1
ATOM 791 O O . THR A 1 101 ? -3.819 -3.759 0.152 1.00 98.81 101 THR A O 1
ATOM 794 N N . ALA A 1 102 ? -1.591 -3.540 0.137 1.00 98.75 102 ALA A N 1
ATOM 795 C CA . ALA A 1 102 ? -1.538 -2.607 -0.979 1.00 98.75 102 ALA A CA 1
ATOM 796 C C . ALA A 1 102 ? -0.230 -2.785 -1.748 1.00 98.75 102 ALA A C 1
ATOM 798 O O . ALA A 1 102 ? 0.813 -3.095 -1.171 1.00 98.75 102 ALA A O 1
ATOM 799 N N . HIS A 1 103 ? -0.280 -2.517 -3.048 1.00 98.69 103 HIS A N 1
ATOM 800 C CA . HIS A 1 103 ? 0.901 -2.340 -3.883 1.00 98.69 103 HIS A CA 1
ATOM 801 C C . HIS A 1 103 ? 1.057 -0.848 -4.201 1.00 98.69 103 HIS A C 1
ATOM 803 O O . HIS A 1 103 ? 0.214 -0.264 -4.886 1.00 98.69 103 HIS A O 1
ATOM 809 N N . SER A 1 104 ? 2.129 -0.227 -3.704 1.00 98.38 104 SER A N 1
ATOM 810 C CA . SER A 1 104 ? 2.425 1.197 -3.899 1.00 98.38 104 SER A CA 1
ATOM 811 C C . SER A 1 104 ? 3.887 1.421 -4.307 1.00 98.38 104 SER A C 1
ATOM 813 O O . SER A 1 104 ? 4.754 0.631 -3.931 1.00 98.38 104 SER A O 1
ATOM 815 N N . PRO A 1 105 ? 4.194 2.500 -5.049 1.00 97.88 105 PRO A N 1
ATOM 816 C CA . PRO A 1 105 ? 5.573 2.946 -5.233 1.00 97.88 105 PRO A CA 1
ATOM 817 C C . PRO A 1 105 ? 6.147 3.472 -3.906 1.00 97.88 105 PRO A C 1
ATOM 819 O O . PRO A 1 105 ? 5.413 4.115 -3.154 1.00 97.88 105 PRO A O 1
ATOM 822 N N . CYS A 1 106 ? 7.425 3.189 -3.629 1.00 95.06 106 CYS A N 1
ATOM 823 C CA . CYS A 1 106 ? 8.218 3.668 -2.485 1.00 95.06 106 CYS A CA 1
ATOM 824 C C . CYS A 1 106 ? 9.683 3.837 -2.919 1.00 95.06 106 CYS A C 1
ATOM 826 O O . CYS A 1 106 ? 10.129 3.028 -3.770 1.00 95.06 106 CYS A O 1
#

Radius of gyration: 16.74 Å; Cα contacts (8 Å, |Δi|>4): 113; chains: 1; bounding box: 34×48×41 Å

Nearest PDB structures (foldseek):
  6r1m-assembly1_B  TM=9.605E-01  e=5.639E-11  Escherichia coli
  6r1o-assembly1_A-2  TM=9.602E-01  e=6.035E-11  Escherichia coli
  6hhy-assembly1_A-2  TM=9.623E-01  e=7.397E-11  Klebsiella pneumoniae
  6h9x-assembly1_A  TM=9.619E-01  e=9.067E-11  Klebsiella pneumoniae
  7ap1-assembly1_A-2  TM=9.625E-01  e=1.189E-10  Klebsiella pneumoniae

InterPro domains:
  IPR045864 Class II Aminoacyl-tRNA synthetase/Biotinyl protein ligase (BPL) and lipoyl protein ligase (LPL) [G3DSA:3.30.930.10] (1-106)
  IPR045864 Class II Aminoacyl-tRNA synthetase/Biotinyl protein ligase (BPL) and lipoyl protein ligase (LPL) [SSF55681] (1-106)